Protein AF-A0A0K1Q440-F1 (afdb_monomer_lite)

Foldseek 3Di:
DQDDDDPHDCVVVVVVVLVCLQPVAQEHDDPQWAFDDDPVPSKGWTQGCPPVQHAWTWIDDSPQGHPDDTHTDGSHPVVVVVVVVVVVVVD

Sequence (91 aa):
MFGLGDDTPTFLELVKIAISERTEVGCPIPVELVPLQNDGLGNLYCITTKPEEAGAIVFWDHEGGPHQVPDRIAPSFAEWLVQLLDDLDER

Structure (mmCIF, N/CA/C/O backbone):
data_AF-A0A0K1Q440-F1
#
_entry.id   AF-A0A0K1Q440-F1
#
loop_
_atom_site.group_PDB
_atom_site.id
_atom_site.type_symbol
_atom_site.label_atom_id
_atom_site.label_alt_id
_atom_site.label_comp_id
_atom_site.label_asym_id
_atom_site.label_entity_id
_atom_site.label_seq_id
_atom_site.pdbx_PDB_ins_code
_atom_site.Cartn_x
_atom_site.Cartn_y
_atom_site.Cartn_z
_atom_site.occupancy
_atom_site.B_iso_or_equiv
_atom_site.auth_seq_id
_atom_site.auth_comp_id
_atom_site.auth_asym_id
_atom_site.auth_atom_id
_atom_site.pdbx_PDB_model_num
ATOM 1 N N . MET A 1 1 ? 4.098 -8.673 15.891 1.00 44.38 1 MET A N 1
ATOM 2 C CA . MET A 1 1 ? 5.002 -7.522 15.721 1.00 44.38 1 MET A CA 1
ATOM 3 C C . MET A 1 1 ? 4.591 -6.840 14.437 1.00 44.38 1 MET A C 1
ATOM 5 O O . MET A 1 1 ? 4.471 -7.531 13.436 1.00 44.38 1 MET A O 1
ATOM 9 N N . PHE A 1 2 ? 4.283 -5.550 14.498 1.00 51.16 2 PHE A N 1
ATOM 10 C CA . PHE A 1 2 ? 3.729 -4.774 13.388 1.00 51.16 2 PHE A CA 1
ATOM 11 C C . PHE A 1 2 ? 4.750 -3.676 13.067 1.00 51.16 2 PHE A C 1
ATOM 13 O O . PHE A 1 2 ? 5.172 -2.978 13.985 1.00 51.16 2 PHE A O 1
ATOM 20 N N . GLY A 1 3 ? 5.263 -3.628 11.835 1.00 60.75 3 GLY A N 1
ATOM 21 C CA . GLY A 1 3 ? 6.566 -3.011 11.559 1.00 60.75 3 GLY A CA 1
ATOM 22 C C . GLY A 1 3 ? 6.512 -1.629 10.914 1.00 60.75 3 GLY A C 1
ATOM 23 O O . GLY A 1 3 ? 6.268 -1.524 9.716 1.00 60.75 3 GLY A O 1
ATOM 24 N N . LEU A 1 4 ? 6.830 -0.605 11.708 1.00 64.81 4 LEU A N 1
ATOM 25 C CA . LEU A 1 4 ? 7.356 0.703 11.303 1.00 64.81 4 LEU A CA 1
ATOM 26 C C . LEU A 1 4 ? 8.337 1.168 12.400 1.00 64.81 4 LEU A C 1
ATOM 28 O O . LEU A 1 4 ? 8.047 1.006 13.583 1.00 64.81 4 LEU A O 1
ATOM 32 N N . GLY A 1 5 ? 9.471 1.769 12.022 1.00 68.94 5 GLY A N 1
ATOM 33 C CA . GLY A 1 5 ? 10.457 2.341 12.958 1.00 68.94 5 GLY A CA 1
ATOM 34 C C . GLY A 1 5 ? 11.630 1.422 13.322 1.00 68.94 5 GLY A C 1
AT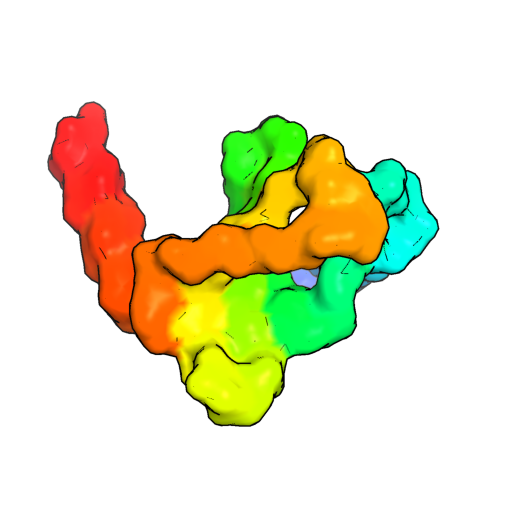OM 35 O O . GLY A 1 5 ? 11.694 0.274 12.879 1.00 68.94 5 GLY A O 1
ATOM 36 N N . ASP A 1 6 ? 12.555 1.955 14.126 1.00 76.94 6 ASP A N 1
ATOM 37 C CA . ASP A 1 6 ? 13.871 1.360 14.431 1.00 76.94 6 ASP A CA 1
ATOM 38 C C . ASP A 1 6 ? 13.796 -0.012 15.120 1.00 76.94 6 ASP A C 1
ATOM 40 O O . ASP A 1 6 ? 14.700 -0.831 14.974 1.00 76.94 6 ASP A O 1
ATOM 44 N N . ASP A 1 7 ? 12.692 -0.291 15.815 1.00 80.19 7 ASP A N 1
ATOM 45 C CA . ASP A 1 7 ? 12.456 -1.564 16.506 1.00 80.19 7 ASP A CA 1
ATOM 46 C C . ASP A 1 7 ? 11.915 -2.670 15.581 1.00 80.19 7 ASP A C 1
ATOM 48 O O . ASP A 1 7 ? 11.660 -3.796 16.020 1.00 80.19 7 A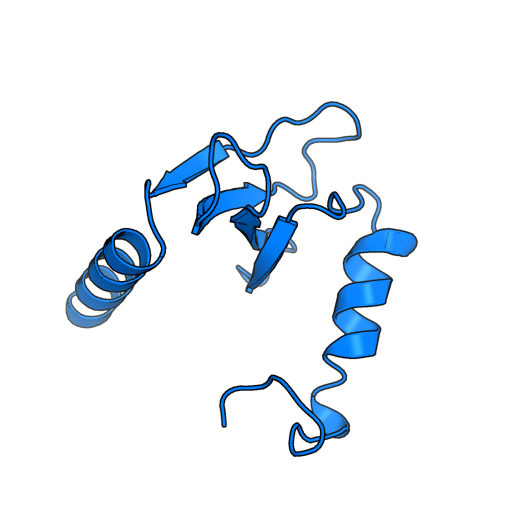SP A O 1
ATOM 52 N N . THR A 1 8 ? 11.728 -2.381 14.289 1.00 79.62 8 THR A N 1
ATOM 53 C CA . THR A 1 8 ? 11.350 -3.400 13.305 1.00 79.62 8 THR A CA 1
ATOM 54 C C . THR A 1 8 ? 12.534 -4.342 13.072 1.00 79.62 8 THR A C 1
ATOM 56 O O . THR A 1 8 ? 13.597 -3.886 12.645 1.00 79.62 8 THR A O 1
ATOM 59 N N . PRO A 1 9 ? 12.395 -5.664 13.273 1.00 83.06 9 PRO A N 1
ATOM 60 C CA . PRO A 1 9 ? 13.491 -6.582 13.058 1.00 83.06 9 PRO A CA 1
ATOM 61 C C . PRO A 1 9 ? 13.982 -6.553 11.630 1.00 83.06 9 PRO A C 1
ATOM 63 O O . PRO A 1 9 ? 13.221 -6.680 10.670 1.00 83.06 9 PRO A O 1
ATOM 66 N N . THR A 1 10 ? 15.298 -6.506 11.518 1.00 80.81 10 THR A N 1
ATOM 67 C CA . THR A 1 10 ? 16.017 -6.512 10.249 1.00 80.81 10 THR A CA 1
ATOM 68 C C . THR A 1 10 ? 15.726 -7.745 9.403 1.00 80.81 10 THR A C 1
ATOM 70 O O . THR A 1 10 ? 15.721 -7.631 8.183 1.00 80.81 10 THR A O 1
ATOM 73 N N . PHE A 1 11 ? 15.413 -8.896 10.013 1.00 83.31 11 PHE A N 1
ATOM 74 C CA . PHE A 1 11 ? 15.067 -10.112 9.266 1.00 83.31 11 PHE A CA 1
ATOM 75 C C . PHE A 1 11 ? 13.761 -9.994 8.464 1.00 83.31 11 PHE A C 1
ATOM 77 O O . PHE A 1 11 ? 13.546 -10.796 7.562 1.00 83.31 11 PHE A O 1
ATOM 84 N N . LEU A 1 12 ? 12.892 -9.024 8.780 1.00 80.44 12 LEU A N 1
ATOM 85 C CA . LEU A 1 12 ? 11.692 -8.746 7.985 1.00 80.44 12 LEU A CA 1
ATOM 86 C C . LEU A 1 12 ? 12.013 -7.972 6.702 1.00 80.44 12 LEU A C 1
ATOM 88 O O . LEU A 1 12 ? 11.155 -7.880 5.835 1.00 80.44 12 LEU A O 1
ATOM 92 N N . GLU A 1 13 ? 13.213 -7.388 6.597 1.00 84.94 13 GLU A N 1
ATOM 93 C CA . GLU A 1 13 ? 13.713 -6.678 5.415 1.00 84.94 13 GLU A CA 1
ATOM 94 C C . GLU A 1 13 ? 12.726 -5.646 4.810 1.00 84.94 13 GLU A C 1
ATOM 96 O O . GLU A 1 13 ? 12.804 -5.350 3.620 1.00 84.94 13 GLU A O 1
ATOM 101 N N . LEU A 1 14 ? 11.828 -5.045 5.613 1.00 81.00 14 LEU A N 1
ATOM 102 C CA . LEU A 1 14 ? 10.713 -4.215 5.111 1.00 81.00 14 LEU A CA 1
ATOM 103 C C . LEU A 1 14 ? 11.164 -3.089 4.173 1.00 81.00 14 LEU A C 1
ATOM 105 O O . LEU A 1 14 ? 10.537 -2.851 3.146 1.00 81.00 14 LEU A O 1
ATOM 109 N N . VAL A 1 15 ? 12.272 -2.415 4.500 1.00 81.94 15 VAL A N 1
ATOM 110 C CA . VAL A 1 15 ? 12.835 -1.345 3.660 1.00 81.94 15 VAL A CA 1
ATOM 111 C C . VAL A 1 15 ? 13.322 -1.895 2.320 1.00 81.94 15 VAL A C 1
ATOM 113 O O . VAL A 1 15 ? 13.059 -1.303 1.280 1.00 81.94 15 VAL A O 1
ATOM 116 N N . LYS A 1 16 ? 14.015 -3.035 2.329 1.00 84.31 16 LYS A N 1
ATOM 117 C CA . LYS A 1 16 ? 14.550 -3.658 1.114 1.00 84.31 16 LYS A CA 1
ATOM 118 C C . LYS A 1 16 ? 13.424 -4.172 0.218 1.00 84.31 16 LYS A C 1
ATOM 120 O O . LYS A 1 16 ? 13.479 -3.939 -0.982 1.00 84.31 16 LYS A O 1
ATOM 125 N N . ILE A 1 17 ? 12.391 -4.784 0.798 1.00 84.62 17 ILE A N 1
ATOM 126 C CA . ILE A 1 17 ? 11.182 -5.193 0.069 1.00 84.62 17 ILE A CA 1
ATOM 127 C C . ILE A 1 17 ? 10.505 -3.963 -0.540 1.00 84.62 17 ILE A C 1
ATOM 129 O O . ILE A 1 17 ? 10.290 -3.918 -1.744 1.00 84.62 17 ILE A O 1
ATOM 133 N N . ALA A 1 18 ? 10.267 -2.912 0.249 1.00 82.88 18 ALA A N 1
ATOM 134 C CA . ALA A 1 18 ? 9.638 -1.685 -0.238 1.00 82.88 18 ALA A CA 1
ATOM 135 C C . ALA A 1 18 ? 10.427 -0.991 -1.366 1.00 82.88 18 ALA A C 1
ATOM 137 O O . ALA A 1 18 ? 9.819 -0.327 -2.210 1.00 82.88 18 ALA A O 1
ATOM 138 N N . ILE A 1 19 ? 11.759 -1.116 -1.372 1.00 85.81 19 ILE A N 1
ATOM 139 C CA . ILE A 1 19 ? 12.618 -0.662 -2.472 1.00 85.81 19 ILE A CA 1
ATOM 140 C C . ILE A 1 19 ? 12.454 -1.582 -3.688 1.00 85.81 19 ILE A C 1
ATOM 142 O O . ILE A 1 19 ? 12.196 -1.079 -4.776 1.00 85.81 19 ILE A O 1
ATOM 146 N N . SER A 1 20 ? 12.538 -2.902 -3.510 1.00 86.00 20 SER A N 1
ATOM 147 C CA . SER A 1 20 ? 12.413 -3.890 -4.593 1.00 86.00 20 SER A CA 1
ATOM 148 C C . SER A 1 20 ? 11.084 -3.758 -5.354 1.00 86.00 20 SER A C 1
ATOM 150 O O . SER A 1 20 ? 11.099 -3.631 -6.579 1.00 86.00 20 SER A O 1
ATOM 152 N N . GLU A 1 21 ? 9.957 -3.604 -4.646 1.00 86.06 21 GLU A N 1
ATOM 153 C CA . GLU A 1 21 ? 8.623 -3.342 -5.233 1.00 86.06 21 GLU A CA 1
ATOM 154 C C . GLU A 1 21 ? 8.562 -2.057 -6.085 1.00 86.06 21 GLU A C 1
ATOM 156 O O . GLU A 1 21 ? 7.667 -1.866 -6.907 1.00 86.06 21 GLU A O 1
ATOM 161 N N . ARG A 1 22 ? 9.513 -1.137 -5.893 1.00 88.31 22 ARG A N 1
ATOM 162 C CA . ARG A 1 22 ? 9.603 0.138 -6.620 1.00 88.31 22 ARG A CA 1
ATOM 163 C C . ARG A 1 22 ? 10.668 0.159 -7.707 1.00 88.31 22 ARG A C 1
ATOM 165 O O . ARG A 1 22 ? 10.667 1.084 -8.516 1.00 88.31 22 ARG A O 1
ATOM 172 N N . THR A 1 23 ? 11.606 -0.785 -7.719 1.00 85.19 23 THR A N 1
ATOM 173 C CA . THR A 1 23 ? 12.778 -0.698 -8.607 1.00 85.19 23 THR A CA 1
ATOM 174 C C . THR A 1 23 ? 13.086 -1.964 -9.389 1.00 85.19 23 THR A C 1
ATOM 176 O O . THR A 1 23 ? 13.774 -1.874 -10.402 1.00 85.19 23 THR A O 1
ATOM 179 N N . GLU A 1 24 ? 12.627 -3.129 -8.937 1.00 80.88 24 GLU A N 1
ATOM 180 C CA . GLU A 1 24 ? 13.057 -4.429 -9.473 1.00 80.88 24 GLU A CA 1
ATOM 181 C C . GLU A 1 24 ? 11.926 -5.217 -10.149 1.00 80.88 24 GLU A C 1
ATOM 183 O O . GLU A 1 24 ? 12.199 -6.128 -10.930 1.00 80.88 24 GLU A O 1
ATOM 188 N N . VAL A 1 25 ? 10.666 -4.860 -9.896 1.00 78.69 25 VAL A N 1
ATOM 189 C CA . VAL A 1 25 ? 9.494 -5.520 -10.488 1.00 78.69 25 VAL A CA 1
ATOM 190 C C . VAL A 1 25 ? 9.161 -4.973 -11.880 1.00 78.69 25 VAL A C 1
ATOM 192 O O . VAL A 1 25 ? 9.426 -3.814 -12.201 1.00 78.69 25 VAL A O 1
ATOM 195 N N . GLY A 1 26 ? 8.535 -5.808 -12.718 1.00 80.75 26 GLY A N 1
ATOM 196 C CA . GLY A 1 26 ? 8.116 -5.426 -14.075 1.00 80.75 26 GLY A CA 1
ATOM 197 C C . GLY A 1 26 ? 7.073 -4.303 -14.108 1.00 80.75 26 GLY A C 1
ATOM 198 O O . GLY A 1 26 ? 6.973 -3.592 -15.109 1.00 80.75 26 GLY A O 1
ATOM 199 N N . CYS A 1 27 ? 6.345 -4.109 -13.003 1.00 85.88 27 CYS A N 1
ATOM 200 C CA . CYS A 1 27 ? 5.402 -3.016 -12.821 1.00 85.88 27 CYS A CA 1
ATOM 201 C C . CYS A 1 27 ? 5.600 -2.310 -11.464 1.00 85.88 27 CYS A C 1
ATOM 203 O O . CYS A 1 27 ? 4.968 -2.682 -10.473 1.00 85.88 27 CYS A O 1
ATOM 205 N N . PRO A 1 28 ? 6.506 -1.315 -11.400 1.00 89.19 28 PRO A N 1
ATOM 206 C CA . PRO A 1 28 ? 6.849 -0.630 -10.159 1.00 89.19 28 PRO A CA 1
ATOM 207 C C . PRO A 1 28 ? 5.683 0.121 -9.530 1.00 89.19 28 PRO A C 1
ATOM 209 O O . PRO A 1 28 ? 4.963 0.843 -10.223 1.00 89.19 28 PRO A O 1
ATOM 212 N N . ILE A 1 29 ? 5.557 0.032 -8.206 1.00 91.38 29 ILE A N 1
ATOM 213 C CA . ILE A 1 29 ? 4.498 0.748 -7.491 1.00 91.38 29 ILE A CA 1
ATOM 214 C C . ILE A 1 29 ? 4.783 2.263 -7.424 1.00 91.38 29 ILE A C 1
ATOM 216 O O . ILE A 1 29 ? 5.928 2.669 -7.187 1.00 91.38 29 ILE A O 1
ATOM 220 N N . PRO A 1 30 ? 3.764 3.130 -7.574 1.00 91.31 30 PRO A N 1
ATOM 221 C CA . PRO A 1 30 ? 3.919 4.573 -7.418 1.00 91.31 30 PRO A CA 1
ATOM 222 C C . PRO A 1 30 ? 4.338 4.984 -5.997 1.00 91.31 30 PRO A C 1
ATOM 224 O O . PRO A 1 30 ? 4.029 4.314 -5.009 1.00 91.31 30 PRO A O 1
ATOM 227 N N . VAL A 1 31 ? 5.031 6.122 -5.873 1.00 91.12 31 VAL A N 1
ATOM 228 C CA . VAL A 1 31 ? 5.556 6.616 -4.583 1.00 91.12 31 VAL A CA 1
ATOM 229 C C . VAL A 1 31 ? 4.445 6.982 -3.601 1.00 91.12 31 VAL A C 1
ATOM 231 O O . VAL A 1 31 ? 4.608 6.825 -2.394 1.00 91.12 31 VAL A O 1
ATOM 234 N N . GLU A 1 32 ? 3.305 7.430 -4.118 1.00 93.81 32 GLU A N 1
ATOM 235 C CA . GLU A 1 32 ? 2.134 7.791 -3.331 1.00 93.81 32 GLU A CA 1
ATOM 236 C C . GLU A 1 32 ? 1.406 6.591 -2.707 1.00 93.81 32 GLU A C 1
ATOM 238 O O . GLU A 1 32 ? 0.556 6.793 -1.837 1.00 93.81 32 GLU A O 1
ATOM 243 N N . LEU A 1 33 ? 1.708 5.364 -3.144 1.00 93.81 33 LEU A N 1
ATOM 244 C CA . LEU A 1 33 ? 1.099 4.145 -2.630 1.00 93.81 33 LEU A CA 1
ATOM 245 C C . LEU A 1 33 ? 2.007 3.517 -1.579 1.00 93.81 33 LEU A C 1
ATOM 247 O O . LEU A 1 33 ? 3.175 3.220 -1.837 1.00 93.81 33 LEU A O 1
ATOM 251 N N . VAL A 1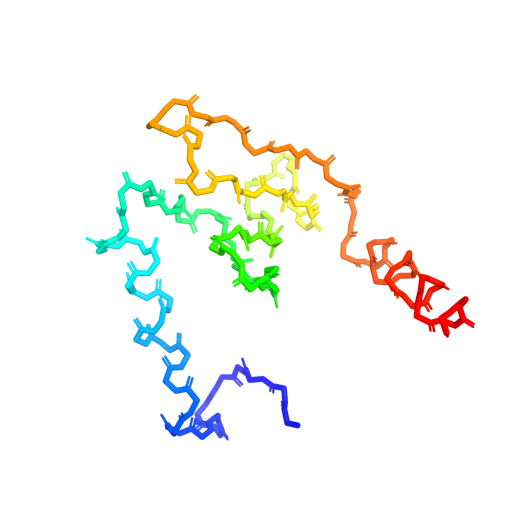 34 ? 1.462 3.284 -0.390 1.00 92.06 34 VAL A N 1
ATOM 252 C CA . VAL A 1 34 ? 2.160 2.601 0.701 1.00 92.06 34 VAL A CA 1
ATOM 253 C C . VAL A 1 34 ? 1.560 1.202 0.857 1.00 92.06 34 VAL A C 1
ATOM 255 O O . VAL A 1 34 ? 0.399 1.097 1.255 1.00 92.06 34 VAL A O 1
ATOM 258 N N . PRO A 1 35 ? 2.309 0.126 0.552 1.00 91.19 35 PRO A N 1
ATOM 259 C CA . PRO A 1 35 ? 1.815 -1.239 0.702 1.00 91.19 35 PRO A CA 1
ATOM 260 C C . PRO A 1 35 ? 1.486 -1.571 2.159 1.00 91.19 35 PRO A C 1
ATOM 262 O O . PRO A 1 35 ? 2.281 -1.294 3.058 1.00 91.19 35 PRO A O 1
ATOM 265 N N . LEU A 1 36 ? 0.329 -2.193 2.374 1.00 90.44 36 LEU A N 1
ATOM 266 C CA . LEU A 1 36 ? -0.119 -2.714 3.667 1.00 90.44 36 LEU A CA 1
ATOM 267 C C . LEU A 1 36 ? -0.125 -4.244 3.692 1.00 90.44 36 LEU A C 1
ATOM 269 O O . LEU A 1 36 ? 0.216 -4.846 4.709 1.00 90.44 36 LEU A O 1
ATOM 273 N N . GLN A 1 37 ? -0.501 -4.867 2.575 1.00 90.06 37 GLN A N 1
ATOM 274 C CA . GLN A 1 37 ? -0.620 -6.315 2.442 1.00 90.06 37 GLN A CA 1
ATOM 275 C C . GLN A 1 37 ? -0.296 -6.741 1.008 1.00 90.06 37 GLN A C 1
ATOM 277 O O . GLN A 1 37 ? -0.713 -6.080 0.062 1.00 90.06 37 GLN A O 1
ATOM 282 N N . ASN A 1 38 ? 0.410 -7.864 0.859 1.00 88.88 38 ASN A N 1
ATOM 283 C CA . ASN A 1 38 ? 0.516 -8.577 -0.414 1.00 88.88 38 ASN A CA 1
ATOM 284 C C . ASN A 1 38 ? -0.454 -9.766 -0.422 1.00 88.88 38 ASN A C 1
ATOM 286 O O . ASN A 1 38 ? -0.747 -10.334 0.633 1.00 88.88 38 ASN A O 1
ATOM 290 N N . ASP A 1 39 ? -0.934 -10.148 -1.600 1.00 88.81 39 ASP A N 1
ATOM 291 C CA . ASP A 1 39 ? -1.817 -11.308 -1.780 1.00 88.81 39 ASP A CA 1
ATOM 292 C C . ASP A 1 39 ? -1.063 -12.642 -1.973 1.00 88.81 39 ASP A C 1
ATOM 294 O O . ASP A 1 39 ? -1.681 -13.693 -2.133 1.00 88.81 39 ASP A O 1
ATOM 298 N N . GLY A 1 40 ? 0.274 -12.616 -1.943 1.00 85.75 40 GLY A N 1
ATOM 299 C CA . GLY A 1 40 ? 1.144 -13.768 -2.187 1.00 85.75 40 GLY A CA 1
ATOM 300 C C . GLY A 1 40 ? 1.400 -14.084 -3.665 1.00 85.75 40 GLY A C 1
ATOM 301 O O . GLY A 1 40 ? 2.191 -14.982 -3.954 1.00 85.75 40 GLY A O 1
ATOM 302 N N . LEU A 1 41 ? 0.778 -13.352 -4.591 1.00 88.69 41 LEU A N 1
ATOM 303 C CA . LEU A 1 41 ? 0.942 -13.488 -6.041 1.00 88.69 41 LEU A CA 1
ATOM 304 C C . LEU A 1 41 ? 1.552 -12.237 -6.688 1.00 88.69 41 LEU A C 1
ATOM 306 O O . LEU A 1 41 ? 1.625 -12.161 -7.907 1.00 88.69 41 LEU A O 1
ATOM 310 N N . GLY A 1 42 ? 2.024 -11.289 -5.877 1.00 86.69 42 GLY A N 1
ATOM 311 C CA . GLY A 1 42 ? 2.675 -10.057 -6.327 1.00 86.69 42 GLY A CA 1
ATOM 312 C C . GLY A 1 42 ? 1.763 -8.834 -6.307 1.00 86.69 42 GLY A C 1
ATOM 313 O O . GLY A 1 42 ? 2.264 -7.718 -6.412 1.00 86.69 42 GLY A O 1
ATOM 314 N N . ASN A 1 43 ? 0.453 -9.000 -6.106 1.00 92.81 43 ASN A N 1
ATOM 315 C CA . ASN A 1 43 ? -0.444 -7.855 -6.002 1.00 92.81 43 ASN A CA 1
ATOM 316 C C . ASN A 1 43 ? -0.417 -7.266 -4.598 1.00 92.81 43 ASN A C 1
ATOM 318 O O . ASN A 1 43 ? -0.182 -7.962 -3.601 1.00 92.81 43 ASN A O 1
ATOM 322 N N . LEU A 1 44 ? -0.689 -5.965 -4.520 1.00 93.25 44 LEU A N 1
ATOM 323 C CA . LEU A 1 44 ? -0.564 -5.205 -3.285 1.00 93.25 44 LEU A CA 1
ATOM 324 C C . LEU A 1 44 ? -1.851 -4.447 -2.967 1.00 93.25 44 LEU A C 1
ATOM 326 O O . LEU A 1 44 ? -2.391 -3.723 -3.801 1.00 93.25 44 LEU A O 1
ATOM 330 N N . TYR A 1 45 ? -2.286 -4.545 -1.715 1.00 95.50 45 TYR A N 1
ATOM 331 C CA . TYR A 1 45 ? -3.236 -3.619 -1.114 1.00 95.50 45 TYR A CA 1
ATOM 332 C C . TYR A 1 45 ? -2.451 -2.469 -0.496 1.00 95.50 45 TYR A C 1
ATOM 334 O O . TYR A 1 45 ? -1.610 -2.671 0.387 1.00 95.50 45 TYR A O 1
ATOM 342 N N . CYS A 1 46 ? -2.725 -1.259 -0.961 1.00 95.31 46 CYS A N 1
ATOM 343 C CA . CYS A 1 46 ? -1.980 -0.060 -0.617 1.00 95.31 46 CYS A CA 1
ATOM 344 C C . CYS A 1 46 ? -2.898 0.994 -0.008 1.00 95.31 46 CYS A C 1
ATOM 346 O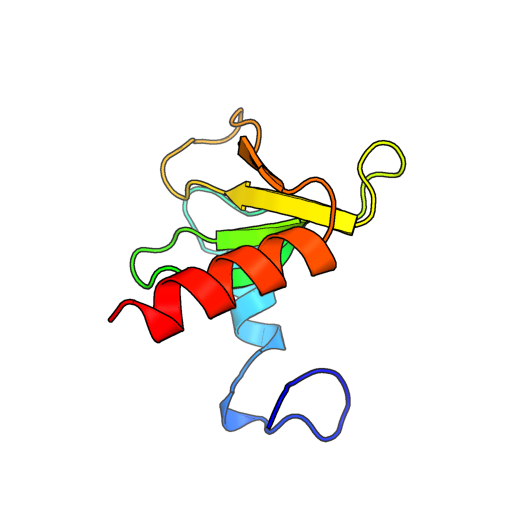 O . CYS A 1 46 ? -4.030 1.171 -0.449 1.00 95.31 46 CYS A O 1
ATOM 348 N N . ILE A 1 47 ? -2.381 1.764 0.947 1.00 96.56 47 ILE A N 1
ATOM 349 C CA . ILE A 1 47 ? -2.986 3.035 1.345 1.00 96.56 47 ILE A CA 1
ATOM 350 C C . ILE A 1 47 ? -2.420 4.149 0.467 1.00 96.56 47 ILE A C 1
ATOM 352 O O . ILE A 1 47 ? -1.203 4.252 0.285 1.00 96.56 47 ILE A O 1
ATOM 356 N N . THR A 1 48 ? -3.295 4.970 -0.108 1.00 96.12 48 THR A N 1
ATOM 357 C CA . THR A 1 48 ? -2.869 6.099 -0.943 1.00 96.12 48 THR A CA 1
ATOM 358 C C . THR A 1 48 ? -2.622 7.350 -0.104 1.00 96.12 48 THR A C 1
ATOM 360 O O . THR A 1 48 ? -3.354 7.663 0.839 1.00 96.12 48 THR A O 1
ATOM 363 N N . THR A 1 49 ? -1.572 8.080 -0.468 1.00 95.62 49 THR A N 1
ATOM 364 C CA . THR A 1 49 ? -1.194 9.377 0.113 1.00 95.62 49 THR A CA 1
ATOM 365 C C . THR A 1 49 ? -1.517 10.552 -0.813 1.00 95.62 49 THR A C 1
ATOM 367 O O . THR A 1 49 ? -1.200 11.697 -0.485 1.00 95.62 49 THR A O 1
ATOM 370 N N . LYS A 1 50 ? -2.179 10.298 -1.953 1.00 95.00 50 LYS A N 1
ATOM 371 C CA . LYS A 1 50 ? -2.686 11.358 -2.833 1.00 95.00 50 LYS A CA 1
ATOM 372 C C . LYS A 1 50 ? -3.692 12.233 -2.073 1.00 95.00 50 LYS A C 1
ATOM 374 O O . LYS A 1 50 ? -4.603 11.670 -1.473 1.00 95.00 50 LYS A O 1
ATOM 379 N N . PRO A 1 51 ? -3.575 13.573 -2.080 1.00 93.69 51 PRO A N 1
ATOM 380 C CA . PRO A 1 51 ? -4.423 14.449 -1.265 1.00 93.69 51 PRO A CA 1
ATOM 381 C C . PRO A 1 51 ? -5.934 14.232 -1.429 1.00 93.69 51 PRO A C 1
ATOM 383 O O . PRO A 1 51 ? -6.677 14.313 -0.455 1.00 93.69 51 PRO A O 1
ATOM 386 N N . GLU A 1 52 ? -6.388 13.952 -2.647 1.00 94.00 52 GLU A N 1
ATOM 387 C CA . GLU A 1 52 ? -7.793 13.754 -3.007 1.00 94.00 52 GLU A CA 1
ATOM 388 C C . GLU A 1 52 ? -8.387 12.424 -2.518 1.00 94.00 52 GLU A C 1
ATOM 390 O O . GLU A 1 52 ? -9.602 12.316 -2.363 1.00 94.00 52 GLU A O 1
ATOM 395 N N . GLU A 1 53 ? -7.541 11.430 -2.252 1.00 94.56 53 GLU A N 1
ATOM 396 C CA . GLU A 1 53 ? -7.942 10.078 -1.844 1.00 94.56 53 GLU A CA 1
ATOM 397 C C . GLU A 1 53 ? -7.238 9.624 -0.560 1.00 94.56 53 GLU A C 1
ATOM 399 O O . GLU A 1 53 ? -7.277 8.445 -0.214 1.00 94.56 53 GLU A O 1
ATOM 404 N N . ALA A 1 54 ? -6.590 10.545 0.158 1.00 95.44 54 ALA A N 1
ATOM 405 C CA . ALA A 1 54 ? -5.698 10.228 1.263 1.00 95.44 54 ALA A CA 1
ATOM 406 C C . ALA A 1 54 ? -6.372 9.305 2.287 1.00 95.44 54 ALA A C 1
ATOM 408 O O . ALA A 1 54 ? -7.423 9.622 2.846 1.00 95.44 54 ALA A O 1
ATOM 409 N N . GLY A 1 55 ? -5.741 8.161 2.544 1.00 95.69 55 GLY A N 1
ATOM 410 C CA . GLY A 1 55 ? -6.239 7.159 3.482 1.00 95.69 55 GLY A CA 1
ATOM 411 C C . GLY A 1 55 ? -7.170 6.099 2.885 1.00 95.69 55 GLY A C 1
ATOM 412 O O . GLY A 1 55 ? -7.487 5.138 3.588 1.00 95.69 55 GLY A O 1
ATOM 413 N N . ALA A 1 56 ? -7.573 6.229 1.618 1.00 98.00 56 ALA A N 1
ATOM 414 C CA . ALA A 1 56 ? -8.278 5.177 0.895 1.00 98.00 56 ALA A CA 1
ATOM 415 C C . ALA A 1 56 ? -7.364 3.972 0.636 1.00 98.00 56 ALA A C 1
ATOM 417 O O . ALA A 1 56 ? -6.142 4.113 0.512 1.00 98.00 56 ALA A O 1
ATOM 418 N N . ILE A 1 57 ? -7.979 2.793 0.535 1.00 98.19 57 ILE A N 1
ATOM 419 C CA . ILE A 1 57 ? -7.289 1.555 0.183 1.00 98.19 57 ILE A CA 1
ATOM 420 C C . ILE A 1 57 ? -7.510 1.269 -1.292 1.00 98.19 57 ILE A C 1
ATOM 422 O O . ILE A 1 57 ? -8.646 1.276 -1.775 1.00 98.19 57 ILE A O 1
ATOM 426 N N . VAL A 1 58 ? -6.413 1.009 -1.990 1.00 97.62 58 VAL A N 1
ATOM 427 C CA . VAL A 1 58 ? -6.385 0.684 -3.411 1.00 97.62 58 VAL A CA 1
ATOM 428 C C . VAL A 1 58 ? -5.658 -0.634 -3.647 1.00 97.62 58 VAL A C 1
ATOM 430 O O . VAL A 1 58 ? -4.826 -1.047 -2.839 1.00 97.62 58 VAL A O 1
ATOM 433 N N . PHE A 1 59 ? -5.965 -1.278 -4.761 1.00 96.75 59 PHE A N 1
ATOM 434 C CA . PHE A 1 59 ? -5.329 -2.494 -5.234 1.00 96.75 59 PHE A CA 1
ATOM 435 C C . PHE A 1 59 ? -4.392 -2.170 -6.395 1.00 96.75 59 PHE A C 1
ATOM 437 O O . PHE A 1 59 ? -4.767 -1.461 -7.330 1.00 96.75 59 PHE A O 1
ATOM 444 N N . TRP A 1 60 ? -3.163 -2.667 -6.302 1.00 95.56 60 TRP A N 1
ATOM 445 C CA . TRP A 1 60 ? -2.147 -2.579 -7.341 1.00 95.56 60 TRP A CA 1
ATOM 446 C C . TRP A 1 60 ? -1.941 -3.953 -7.970 1.00 95.56 60 TRP A C 1
ATOM 448 O O . TRP A 1 60 ? -1.522 -4.888 -7.281 1.00 95.56 60 TRP A O 1
ATOM 458 N N . ASP A 1 61 ? -2.216 -4.045 -9.269 1.00 94.81 61 ASP A N 1
ATOM 459 C CA . ASP A 1 61 ? -2.027 -5.251 -10.066 1.00 94.81 61 ASP A CA 1
ATOM 460 C C . ASP A 1 61 ? -0.603 -5.269 -10.626 1.00 94.81 61 ASP A C 1
ATOM 462 O O . ASP A 1 61 ? -0.228 -4.431 -11.446 1.00 94.81 61 ASP A O 1
ATOM 466 N N . HIS A 1 62 ? 0.218 -6.232 -10.220 1.00 91.06 62 HIS A N 1
ATOM 467 C CA . HIS A 1 62 ? 1.598 -6.303 -10.701 1.00 91.06 62 HIS A CA 1
ATOM 468 C C . HIS A 1 62 ? 1.716 -6.609 -12.210 1.00 91.06 62 HIS A C 1
ATOM 470 O O . HIS A 1 62 ? 2.791 -6.415 -12.786 1.00 91.06 62 HIS A O 1
ATOM 476 N N . GLU A 1 63 ? 0.632 -7.033 -12.868 1.00 92.38 63 GLU A N 1
ATOM 477 C CA . GLU A 1 63 ? 0.561 -7.289 -14.312 1.00 92.38 63 GLU A CA 1
ATOM 478 C C . GLU A 1 63 ? -0.070 -6.128 -15.107 1.00 92.38 63 GLU A C 1
ATOM 480 O O . GLU A 1 63 ? -0.020 -6.124 -16.339 1.00 92.38 63 GLU A O 1
ATOM 485 N N . GLY A 1 64 ? -0.599 -5.095 -14.437 1.00 90.06 64 GLY A N 1
ATOM 486 C CA . GLY A 1 64 ? -1.365 -4.008 -15.068 1.00 90.06 64 GLY A CA 1
ATOM 487 C C . GLY A 1 64 ? -0.565 -3.091 -16.010 1.00 90.06 64 GLY A C 1
ATOM 488 O O . GLY A 1 64 ? -1.135 -2.347 -16.815 1.00 90.06 64 GLY A O 1
ATOM 489 N N . GLY A 1 65 ? 0.769 -3.138 -15.953 1.00 89.00 65 GLY A N 1
ATOM 490 C CA . GLY A 1 65 ? 1.656 -2.346 -16.806 1.00 89.00 65 GLY A CA 1
ATOM 491 C C . GLY A 1 65 ? 1.770 -0.860 -16.409 1.00 89.00 65 GLY A C 1
ATOM 492 O O . GLY A 1 65 ? 1.196 -0.412 -15.419 1.00 89.00 65 GLY A O 1
ATOM 493 N N . PRO A 1 66 ? 2.536 -0.052 -17.168 1.00 84.31 66 PRO A N 1
ATOM 494 C CA . PRO A 1 66 ? 2.990 1.282 -16.741 1.00 84.31 66 PRO A CA 1
ATOM 495 C C . PRO A 1 66 ? 1.905 2.370 -16.710 1.00 84.31 66 PRO A C 1
ATOM 497 O O . PRO A 1 66 ? 2.156 3.472 -16.228 1.00 84.31 66 PRO A O 1
ATOM 500 N N . HIS A 1 67 ? 0.725 2.097 -17.263 1.00 88.00 67 HIS A N 1
ATOM 501 C CA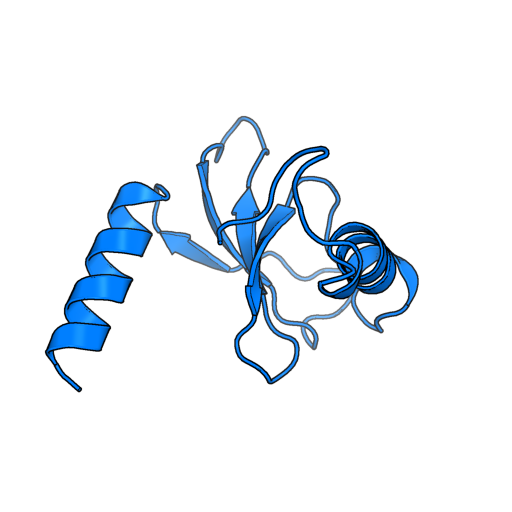 . HIS A 1 67 ? -0.388 3.048 -17.336 1.00 88.00 67 HIS A CA 1
ATOM 502 C C . HIS A 1 67 ? -1.592 2.611 -16.504 1.00 88.00 67 HIS A C 1
ATOM 504 O O . HIS A 1 67 ? -2.659 3.213 -16.634 1.00 88.00 67 HIS A O 1
ATOM 510 N N . GLN A 1 68 ? -1.441 1.565 -15.686 1.00 93.56 68 GLN A N 1
ATOM 511 C CA . GLN A 1 68 ? -2.519 1.132 -14.816 1.00 93.56 68 GLN A CA 1
ATOM 512 C C . GLN A 1 68 ? -2.923 2.247 -13.850 1.00 93.56 68 GLN A C 1
ATOM 514 O O . GLN A 1 68 ? -2.114 3.088 -13.441 1.00 93.56 68 GLN A O 1
ATOM 519 N N . VAL A 1 69 ? -4.191 2.214 -13.469 1.00 92.81 69 VAL A N 1
ATOM 520 C CA . VAL A 1 69 ? -4.727 3.013 -12.377 1.00 92.81 69 VAL A CA 1
ATOM 521 C C . VAL A 1 69 ? -5.132 2.022 -11.289 1.00 92.81 69 VAL A C 1
ATOM 523 O O . VAL A 1 69 ? -5.817 1.059 -11.621 1.00 92.81 69 VAL A O 1
ATOM 526 N N . PRO A 1 70 ? -4.714 2.226 -10.029 1.00 95.06 70 PRO A N 1
ATOM 527 C CA . PRO A 1 70 ? -5.095 1.337 -8.940 1.00 95.06 70 PRO A CA 1
ATOM 528 C C . PRO A 1 70 ? -6.616 1.285 -8.770 1.00 95.06 70 PRO A C 1
ATOM 530 O O . PRO A 1 70 ? -7.276 2.329 -8.790 1.00 95.06 70 PRO A O 1
ATOM 533 N N . ASP A 1 71 ? -7.161 0.098 -8.528 1.00 96.50 71 ASP A N 1
ATOM 534 C CA . ASP A 1 71 ? -8.585 -0.058 -8.240 1.00 96.50 71 ASP A CA 1
ATOM 535 C C . ASP A 1 71 ? -8.874 0.341 -6.795 1.00 96.50 71 ASP A C 1
ATOM 537 O O . ASP A 1 71 ? -8.217 -0.118 -5.862 1.00 96.50 71 ASP A O 1
ATOM 541 N N . ARG A 1 72 ? -9.880 1.188 -6.571 1.00 97.06 72 ARG A N 1
ATOM 542 C CA . ARG A 1 72 ? -10.277 1.561 -5.210 1.00 97.06 72 ARG A CA 1
ATOM 543 C C . ARG A 1 72 ? -11.036 0.413 -4.547 1.00 97.06 72 ARG A C 1
ATOM 545 O O . ARG A 1 72 ? -12.111 0.040 -5.006 1.00 97.06 72 ARG A O 1
ATOM 552 N N . ILE A 1 73 ? -10.509 -0.075 -3.428 1.00 97.75 73 ILE A N 1
ATOM 553 C CA . ILE A 1 73 ? -11.086 -1.175 -2.643 1.00 97.75 73 ILE A CA 1
ATOM 554 C C . ILE A 1 73 ? -11.961 -0.644 -1.510 1.00 97.75 73 ILE A C 1
ATOM 556 O O . ILE A 1 73 ? -13.076 -1.116 -1.314 1.00 97.75 73 ILE A O 1
ATOM 560 N N . ALA A 1 74 ? -11.486 0.372 -0.789 1.00 97.75 74 ALA A N 1
ATOM 561 C CA . ALA A 1 74 ? -12.234 0.977 0.308 1.00 97.75 74 ALA A CA 1
ATOM 562 C C . ALA A 1 74 ? -11.947 2.477 0.414 1.00 97.75 74 ALA A C 1
ATOM 564 O O . ALA A 1 74 ? -10.857 2.938 0.056 1.00 97.75 74 ALA A O 1
ATOM 565 N N . PRO A 1 75 ? -12.889 3.279 0.932 1.00 97.25 75 PRO A N 1
ATOM 566 C CA . PRO A 1 75 ? -12.680 4.711 1.074 1.00 97.25 75 PRO A CA 1
ATOM 567 C C . PRO A 1 75 ? -11.781 5.081 2.257 1.00 97.25 75 PRO A C 1
ATOM 569 O O . PRO A 1 75 ? -11.293 6.207 2.289 1.00 97.25 75 PRO A O 1
ATOM 572 N N . SER A 1 76 ? -11.541 4.160 3.193 1.00 97.06 76 SER A N 1
ATOM 573 C CA . SER A 1 76 ? -10.644 4.357 4.327 1.00 97.06 76 SER A CA 1
ATOM 574 C C . SER A 1 76 ? -10.010 3.041 4.784 1.00 97.06 76 SER A C 1
ATOM 576 O O . SER A 1 76 ? -10.567 1.963 4.569 1.00 97.06 76 SER A O 1
ATOM 578 N N . PHE A 1 77 ? -8.874 3.134 5.480 1.00 95.62 77 PHE A N 1
ATOM 579 C CA . PHE A 1 77 ? -8.254 1.985 6.150 1.00 95.62 77 PHE A CA 1
ATOM 580 C C . PHE A 1 77 ? -9.199 1.290 7.141 1.00 95.62 77 PHE A C 1
ATOM 582 O O . PHE A 1 77 ? -9.204 0.067 7.221 1.00 95.62 77 PHE A O 1
ATOM 589 N N . ALA A 1 78 ? -10.005 2.054 7.884 1.00 96.75 78 ALA A N 1
ATOM 590 C CA . ALA A 1 78 ? -10.918 1.491 8.875 1.00 96.75 78 ALA A CA 1
ATOM 591 C C . ALA A 1 78 ? -11.997 0.615 8.225 1.00 96.75 78 ALA A C 1
ATOM 593 O O . ALA A 1 78 ? -12.260 -0.480 8.708 1.00 96.75 78 ALA A O 1
ATOM 594 N N . GLU A 1 79 ? -12.586 1.073 7.118 1.00 97.38 79 GLU A N 1
ATOM 595 C CA . GLU A 1 79 ? -13.597 0.299 6.390 1.00 97.38 79 GLU A CA 1
ATOM 596 C C . GLU A 1 79 ? -13.012 -0.971 5.773 1.00 97.38 79 GLU A C 1
ATOM 598 O O . GLU A 1 79 ? -13.610 -2.036 5.899 1.00 97.38 79 GLU A O 1
ATOM 603 N N . TRP A 1 80 ? -11.818 -0.881 5.183 1.00 96.44 80 TRP A N 1
ATOM 604 C CA . TRP A 1 80 ? -11.111 -2.057 4.672 1.00 96.44 80 TRP A CA 1
ATOM 605 C C . TRP A 1 80 ? -10.791 -3.070 5.775 1.00 96.44 80 TRP A C 1
ATOM 607 O O . TRP A 1 80 ? -10.968 -4.267 5.585 1.00 96.44 80 TRP A O 1
ATOM 617 N N . LEU A 1 81 ? -10.343 -2.601 6.943 1.00 95.06 81 LEU A N 1
ATOM 618 C CA . LEU A 1 81 ? -10.006 -3.484 8.055 1.00 95.06 81 LEU A CA 1
ATOM 619 C C . LEU A 1 81 ? -11.241 -4.205 8.608 1.00 95.06 81 LEU A C 1
ATOM 621 O O . LEU A 1 81 ? -11.135 -5.375 8.950 1.00 95.06 81 LEU A O 1
ATOM 625 N N . VAL A 1 82 ? -12.395 -3.534 8.688 1.00 96.62 82 VAL A N 1
ATOM 626 C CA . VAL A 1 82 ? -13.655 -4.183 9.090 1.00 96.62 82 VAL A CA 1
ATOM 627 C C . VAL A 1 82 ? -14.013 -5.298 8.110 1.00 96.62 82 VAL A C 1
ATOM 629 O O . VAL A 1 82 ? -14.210 -6.423 8.548 1.00 96.62 82 VAL A O 1
ATOM 632 N N . GLN A 1 83 ? -13.986 -5.020 6.803 1.00 93.94 83 GLN A N 1
ATOM 633 C CA . GLN A 1 83 ? -14.244 -6.034 5.771 1.00 93.94 83 GLN A CA 1
ATOM 634 C C . GLN A 1 83 ? -13.282 -7.222 5.886 1.00 93.94 83 GLN A C 1
ATOM 636 O O . GLN A 1 83 ? -13.705 -8.370 5.851 1.00 93.94 83 GLN A O 1
ATOM 641 N N . LEU A 1 84 ? -11.990 -6.948 6.089 1.00 91.88 84 LEU A N 1
ATOM 642 C CA . LEU A 1 84 ? -10.977 -7.988 6.241 1.00 91.88 84 LEU A CA 1
ATOM 643 C C . LEU A 1 84 ? -11.220 -8.871 7.474 1.00 91.88 84 LEU A C 1
ATOM 645 O O . LEU A 1 84 ? -10.944 -10.066 7.431 1.00 91.88 84 LEU A O 1
ATOM 649 N N . LEU A 1 85 ? -11.676 -8.287 8.583 1.00 93.56 85 LEU A N 1
ATOM 650 C CA . LEU A 1 85 ? -11.986 -9.030 9.804 1.00 93.56 85 LEU A CA 1
ATOM 651 C C . LEU A 1 85 ? -13.257 -9.867 9.642 1.00 93.56 85 LEU A C 1
ATOM 653 O O . LEU A 1 85 ? -13.251 -11.030 10.039 1.00 93.56 85 LEU A O 1
ATOM 657 N N . ASP A 1 86 ? -14.290 -9.310 9.012 1.00 95.00 86 ASP A N 1
ATOM 658 C CA . ASP A 1 86 ? -15.527 -10.033 8.710 1.00 95.00 86 ASP A CA 1
ATOM 659 C C . ASP A 1 86 ? -15.231 -11.258 7.818 1.00 95.00 86 ASP A C 1
ATOM 661 O O . ASP A 1 86 ? -15.631 -12.376 8.142 1.00 95.00 86 ASP A O 1
ATOM 665 N N . ASP A 1 87 ? -14.415 -11.090 6.769 1.00 90.38 87 ASP A N 1
ATOM 666 C CA . ASP A 1 87 ? -13.981 -12.179 5.880 1.00 90.38 87 ASP A CA 1
ATOM 667 C C . ASP A 1 87 ? -13.160 -13.267 6.603 1.00 90.38 87 ASP A C 1
ATOM 669 O O . ASP A 1 87 ? -13.102 -14.415 6.154 1.00 90.38 87 ASP A O 1
ATOM 673 N N . LEU A 1 88 ? -12.465 -12.924 7.692 1.00 88.25 88 LEU A N 1
ATOM 674 C CA . LEU A 1 88 ? -11.691 -13.879 8.492 1.00 88.25 88 LEU A CA 1
ATOM 675 C C . LEU A 1 88 ? -12.571 -14.669 9.461 1.00 88.25 88 LEU A C 1
ATOM 677 O O . LEU A 1 88 ? -12.297 -15.849 9.673 1.00 88.25 88 LEU A O 1
ATOM 681 N N . ASP A 1 89 ? -13.604 -14.043 10.024 1.00 89.12 89 ASP A N 1
ATOM 682 C CA . ASP A 1 89 ? -14.552 -14.698 10.930 1.00 89.12 89 ASP A CA 1
ATOM 683 C C . ASP A 1 89 ? -15.474 -15.691 10.191 1.00 89.12 89 ASP A C 1
ATOM 685 O O . ASP A 1 89 ? -15.989 -16.632 10.799 1.00 89.12 89 ASP A O 1
ATOM 689 N N . GLU A 1 90 ? -15.659 -15.527 8.878 1.00 81.12 90 GLU A N 1
ATOM 690 C CA . GLU A 1 90 ? -16.439 -16.437 8.026 1.00 81.12 90 GLU A CA 1
ATOM 691 C C . GLU A 1 90 ? -15.659 -17.677 7.523 1.00 81.12 90 GLU A C 1
ATOM 693 O O . GLU A 1 90 ? -16.247 -18.547 6.870 1.00 81.12 90 GLU A O 1
ATOM 698 N N . ARG A 1 91 ? -14.354 -17.789 7.817 1.00 61.69 91 ARG A N 1
ATOM 699 C CA . ARG A 1 91 ? -13.462 -18.873 7.349 1.00 61.69 91 ARG A CA 1
ATOM 700 C C . ARG A 1 91 ? -13.203 -19.964 8.386 1.00 61.69 91 ARG A C 1
ATOM 702 O O . ARG A 1 91 ? -13.074 -21.132 7.945 1.00 61.69 91 ARG A O 1
#

Organism: NCBI:txid1391654

Radius of gyration: 13.84 Å; chains: 1; bounding box: 32×33×34 Å

Secondary s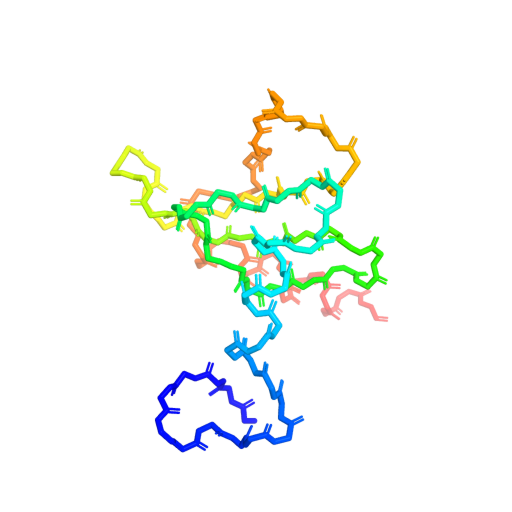tructure (DSSP, 8-state):
----STTS-GGG-HHHHHHHHHHTSSSPPPTTEEEEEE-SSS-EEEEE--TTTTT-EEEE-TTS-TT--PEEEESSHHHHHHHHHHHHHT-

pLDDT: mean 88.37, std 9.88, range [44.38, 98.19]

InterPro domains:
  IPR037883 Knr4/Smi1-like domain superfamily [G3DSA:3.40.1580.10] (1-89)
  IPR037883 Knr4/Smi1-like domain superfamily [SSF160631] (29-86)